Protein AF-A0A3B9K850-F1 (afdb_monomer)

Nearest PDB structures (foldseek):
  7ap4-assembly1_A  TM=9.926E-01  e=2.010E-06  Thermus thermophilus HB8
  7ap4-assembly1_B  TM=9.863E-01  e=1.876E-06  Thermus thermophilus HB8
  6hhx-assembly1_A  TM=9.988E-01  e=4.599E-06  Thermus thermophilus
  1l0w-assembly1_B  TM=9.846E-01  e=7.987E-06  Thermus thermophilus
  6wom-assembly2_C  TM=9.303E-01  e=1.551E-04  Elizabethkingia anophelis

pLDDT: mean 94.31, std 5.69, range [70.44, 98.44]

Mean predicted aligned error: 3.87 Å

Radius of gyration: 15.16 Å; Cα contacts (8 Å, |Δi|>4): 63; chains: 1; bounding box: 31×38×32 Å

Sequence (67 aa):
DRYFQLARCYRDEDLRADRQPEFTQIDMELSFVDVDDVIDVNERYLKTLFKEVLGLDVPTPIQRMTW

Foldseek 3Di:
DKDWDFDKDADPDPCPDPDDRIDTDTDMDDPPDDPVVVLVVVQVVVQVCCCVPPVDGDDPDDDDDDD

Secondary structure (DSSP, 8-state):
-EEEEEEEEE--S---TT--SEEEEEEEEESS--HHHHHHHHHHHHHHHHHHHH-----SSPPP---

Structure (mmCIF, N/CA/C/O backbone):
data_AF-A0A3B9K850-F1
#
_entry.id   AF-A0A3B9K850-F1
#
loop_
_atom_site.group_PDB
_atom_site.id
_atom_site.type_symbol
_atom_site.label_atom_id
_atom_site.label_alt_id
_atom_site.label_comp_id
_atom_site.label_asym_id
_atom_site.label_entity_id
_atom_site.label_seq_id
_atom_site.pdbx_PDB_ins_code
_atom_site.Cartn_x
_atom_site.Cartn_y
_atom_site.Cartn_z
_atom_site.occupancy
_atom_site.B_iso_or_equiv
_atom_site.auth_seq_id
_atom_site.auth_comp_id
_atom_site.auth_asym_id
_atom_site.auth_atom_id
_atom_site.pdbx_PDB_model_num
ATOM 1 N N . ASP A 1 1 ? 4.540 -16.263 -2.092 1.00 79.25 1 ASP A N 1
ATOM 2 C CA . ASP A 1 1 ? 5.430 -15.546 -1.163 1.00 79.25 1 ASP A CA 1
ATOM 3 C C . ASP A 1 1 ? 4.870 -14.141 -0.954 1.00 79.25 1 ASP A C 1
ATOM 5 O O . ASP A 1 1 ? 4.040 -13.735 -1.767 1.00 79.25 1 ASP A O 1
ATOM 9 N N . ARG A 1 2 ? 5.199 -13.451 0.143 1.00 85.75 2 ARG A N 1
ATOM 10 C CA . ARG A 1 2 ? 4.664 -12.109 0.450 1.00 85.75 2 ARG A CA 1
ATOM 11 C C . ARG A 1 2 ? 5.731 -11.220 1.083 1.00 85.75 2 ARG A C 1
ATOM 13 O O . ARG A 1 2 ? 6.400 -11.642 2.021 1.00 85.75 2 ARG A O 1
ATOM 20 N N . TYR A 1 3 ? 5.828 -9.986 0.608 1.00 94.25 3 TYR A N 1
ATOM 21 C CA . TYR A 1 3 ? 6.748 -8.962 1.098 1.00 94.25 3 TYR A CA 1
ATOM 22 C C . TYR A 1 3 ? 5.978 -7.723 1.571 1.00 94.25 3 TYR A C 1
ATOM 24 O O . TYR A 1 3 ? 4.917 -7.402 1.034 1.00 94.25 3 TYR A O 1
ATOM 32 N N . PHE A 1 4 ? 6.514 -7.049 2.590 1.00 95.88 4 PHE A N 1
ATOM 33 C CA . PHE A 1 4 ? 5.990 -5.804 3.146 1.00 95.88 4 PHE A CA 1
ATOM 34 C C . PHE A 1 4 ? 7.148 -4.924 3.624 1.00 95.88 4 PHE A C 1
ATOM 36 O O . PHE A 1 4 ? 8.039 -5.410 4.326 1.00 95.88 4 PHE A O 1
ATOM 43 N N . GLN A 1 5 ? 7.098 -3.626 3.330 1.00 97.12 5 GLN A N 1
ATOM 44 C CA . GLN A 1 5 ? 8.049 -2.648 3.848 1.00 97.12 5 GLN A CA 1
ATOM 45 C C . GLN A 1 5 ? 7.406 -1.271 4.048 1.00 97.12 5 GLN A C 1
ATOM 47 O O . GLN A 1 5 ? 6.656 -0.780 3.213 1.00 97.12 5 GLN A O 1
ATOM 52 N N . LEU A 1 6 ? 7.773 -0.597 5.141 1.00 96.88 6 LEU A N 1
ATOM 53 C CA . LEU A 1 6 ? 7.610 0.853 5.252 1.00 96.88 6 LEU A CA 1
ATOM 54 C C . LEU A 1 6 ? 8.782 1.516 4.527 1.00 96.88 6 LEU A C 1
ATOM 56 O O . LEU A 1 6 ? 9.872 1.669 5.081 1.00 96.88 6 LEU A O 1
ATOM 60 N N . ALA A 1 7 ? 8.584 1.814 3.249 1.00 97.50 7 ALA A N 1
ATOM 61 C CA . ALA A 1 7 ? 9.627 2.285 2.359 1.00 97.50 7 ALA A CA 1
ATOM 62 C C . ALA A 1 7 ? 9.756 3.806 2.416 1.00 97.50 7 ALA A C 1
ATOM 64 O O . ALA A 1 7 ? 8.759 4.531 2.434 1.00 97.50 7 ALA A O 1
ATOM 65 N N . ARG A 1 8 ? 11.002 4.292 2.406 1.00 97.00 8 ARG A N 1
ATOM 66 C CA . ARG A 1 8 ? 11.286 5.705 2.182 1.00 97.00 8 ARG A CA 1
ATOM 67 C 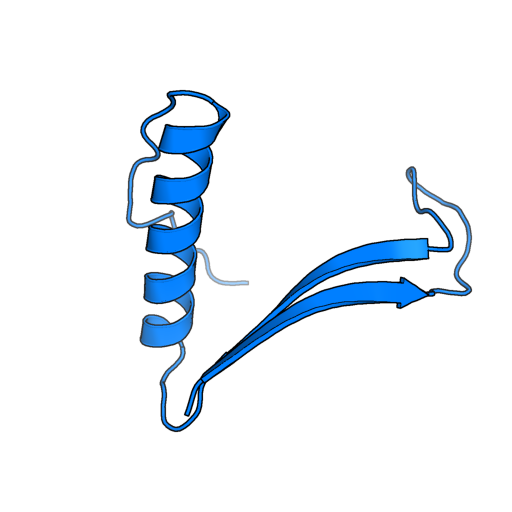C . ARG A 1 8 ? 11.596 5.945 0.715 1.00 97.00 8 ARG A C 1
ATOM 69 O O . ARG A 1 8 ? 12.472 5.291 0.155 1.00 97.00 8 ARG A O 1
ATOM 76 N N . CYS A 1 9 ? 10.880 6.885 0.115 1.00 96.94 9 CYS A N 1
ATOM 77 C CA . CYS A 1 9 ? 10.932 7.160 -1.311 1.00 96.94 9 CYS A CA 1
ATOM 78 C C . CYS A 1 9 ? 11.395 8.594 -1.547 1.00 96.94 9 CYS A C 1
ATOM 80 O O . CYS A 1 9 ? 10.947 9.508 -0.855 1.00 96.94 9 CYS A O 1
ATOM 82 N N . TYR A 1 10 ? 12.248 8.774 -2.553 1.00 94.44 10 TYR A N 1
ATOM 83 C CA . TYR A 1 10 ? 12.773 10.070 -2.970 1.00 94.44 10 TYR A CA 1
ATOM 84 C C . TYR A 1 10 ? 12.310 10.376 -4.396 1.00 94.44 10 TYR A C 1
ATOM 86 O O . TYR A 1 10 ? 12.337 9.490 -5.253 1.00 94.44 10 TYR A O 1
ATOM 94 N N . ARG A 1 11 ? 11.876 11.611 -4.657 1.00 92.88 11 ARG A N 1
ATOM 95 C CA . ARG A 1 11 ? 11.507 12.103 -5.992 1.00 92.88 11 ARG A CA 1
ATOM 96 C C . ARG A 1 11 ? 12.055 13.508 -6.201 1.00 92.88 11 ARG A C 1
ATOM 98 O O . ARG A 1 11 ? 11.783 14.402 -5.408 1.00 92.88 11 ARG A O 1
ATOM 105 N N . ASP A 1 12 ? 12.787 13.683 -7.294 1.00 89.62 12 ASP A N 1
ATOM 106 C CA . ASP A 1 12 ? 13.293 14.978 -7.753 1.00 89.62 12 ASP A CA 1
ATOM 107 C C . ASP A 1 12 ? 12.366 15.518 -8.854 1.00 89.62 12 ASP A C 1
ATOM 109 O O . ASP A 1 12 ? 12.640 15.422 -10.049 1.00 89.62 12 ASP A O 1
ATOM 113 N N . GLU A 1 13 ? 11.184 15.968 -8.436 1.00 85.31 13 GLU A N 1
ATOM 114 C CA . GLU A 1 13 ? 10.143 16.534 -9.297 1.00 85.31 13 GLU A CA 1
ATOM 115 C C . GLU A 1 13 ? 9.770 17.940 -8.810 1.00 85.31 13 GLU A C 1
ATOM 117 O O . GLU A 1 13 ? 9.930 18.261 -7.631 1.00 85.31 13 GLU A O 1
ATOM 122 N N . ASP A 1 14 ? 9.210 18.764 -9.705 1.00 82.00 14 ASP A N 1
ATOM 123 C CA . ASP A 1 14 ? 8.655 20.077 -9.359 1.00 82.00 14 ASP A CA 1
ATOM 124 C C . ASP A 1 14 ? 7.756 19.987 -8.107 1.00 82.00 14 ASP A C 1
ATOM 126 O O . ASP A 1 14 ? 6.757 19.256 -8.084 1.00 82.00 14 ASP A O 1
ATOM 130 N N . LEU A 1 15 ? 8.070 20.792 -7.086 1.00 70.44 15 LEU A N 1
ATOM 131 C CA . LEU A 1 15 ? 7.314 20.889 -5.833 1.00 70.44 15 LEU A CA 1
ATOM 132 C C . LEU A 1 15 ? 5.984 21.623 -6.060 1.00 70.44 15 LEU A C 1
ATOM 134 O O . LEU A 1 15 ? 5.816 22.796 -5.729 1.00 70.44 15 LEU A O 1
ATOM 13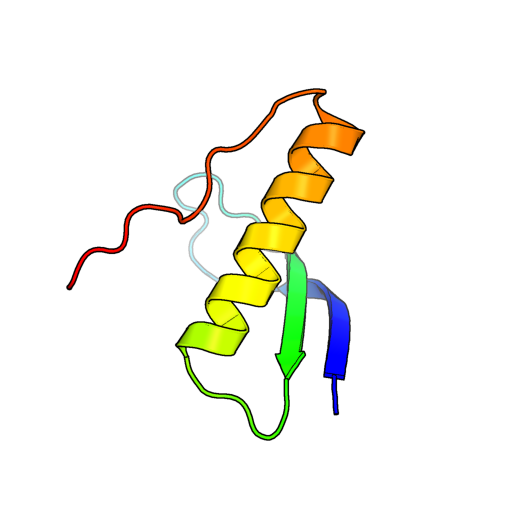8 N N . ARG A 1 16 ? 5.024 20.935 -6.677 1.00 80.75 16 ARG A N 1
ATOM 139 C CA . ARG A 1 16 ? 3.641 21.397 -6.855 1.00 80.75 16 ARG A CA 1
ATOM 140 C C . ARG A 1 16 ? 2.710 20.550 -5.988 1.00 80.75 16 ARG A C 1
ATOM 142 O O . ARG A 1 16 ? 2.947 19.359 -5.828 1.00 80.75 16 ARG A O 1
ATOM 149 N N . ALA A 1 17 ? 1.630 21.147 -5.480 1.00 80.00 17 ALA A N 1
ATOM 150 C CA . ALA A 1 17 ? 0.556 20.445 -4.760 1.00 80.00 17 ALA A CA 1
ATOM 151 C C . ALA A 1 17 ? 1.019 19.617 -3.538 1.00 80.00 17 ALA A C 1
ATOM 153 O O . ALA A 1 17 ? 0.696 18.439 -3.433 1.00 80.00 17 ALA A O 1
ATOM 154 N N . ASP A 1 18 ? 1.771 20.245 -2.626 1.00 84.31 18 ASP A N 1
ATOM 155 C CA . ASP A 1 18 ? 2.219 19.654 -1.347 1.00 84.31 18 ASP A CA 1
ATOM 156 C C . ASP A 1 18 ? 3.100 18.394 -1.482 1.00 84.31 18 ASP A C 1
ATOM 158 O O . ASP A 1 18 ? 3.224 17.570 -0.576 1.00 84.31 18 ASP A O 1
ATOM 162 N N . ARG A 1 19 ? 3.750 18.234 -2.640 1.00 87.31 19 ARG A N 1
ATOM 163 C CA . ARG A 1 19 ? 4.757 17.193 -2.847 1.00 87.31 19 ARG A CA 1
ATOM 164 C C . ARG A 1 19 ? 6.005 17.508 -2.036 1.00 87.31 19 ARG A C 1
ATOM 166 O O . ARG A 1 19 ? 6.554 18.602 -2.139 1.00 87.31 19 ARG A O 1
ATOM 173 N N . GLN A 1 20 ? 6.468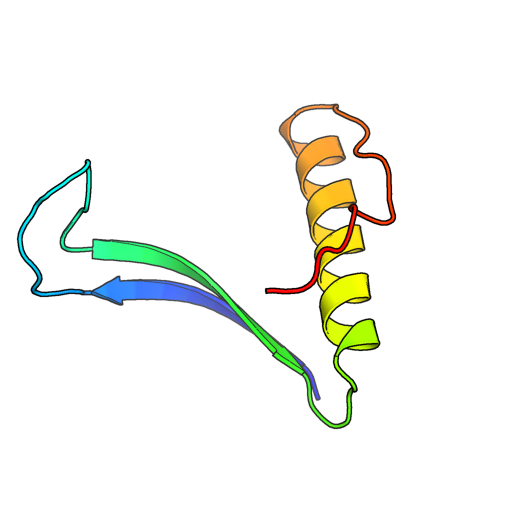 16.517 -1.286 1.00 90.06 20 GLN A N 1
ATOM 174 C CA . GLN A 1 20 ? 7.767 16.539 -0.625 1.00 90.06 20 GLN A CA 1
ATOM 175 C C . GLN A 1 20 ? 8.787 15.762 -1.473 1.00 90.06 20 GLN A C 1
ATOM 177 O O . GLN A 1 20 ? 8.413 14.741 -2.060 1.00 90.06 20 GLN A O 1
ATOM 182 N N . PRO A 1 21 ? 10.071 16.177 -1.506 1.00 90.50 21 PRO A N 1
ATOM 183 C CA . PRO A 1 21 ? 11.141 15.405 -2.148 1.00 90.50 21 PRO A CA 1
ATOM 184 C C . PRO A 1 21 ? 11.286 13.992 -1.576 1.00 90.50 21 PRO A C 1
ATOM 186 O O . PRO A 1 21 ? 11.831 13.103 -2.222 1.00 90.50 21 PRO A O 1
ATOM 189 N N . GLU A 1 22 ? 10.806 13.795 -0.349 1.00 94.38 22 GLU A N 1
ATOM 190 C CA . GLU A 1 22 ? 10.873 12.552 0.394 1.00 94.38 22 GLU A CA 1
ATOM 191 C C . GLU A 1 22 ? 9.506 12.233 1.021 1.00 94.38 22 GLU A C 1
ATOM 193 O O . GLU A 1 22 ? 8.893 13.084 1.665 1.00 94.38 22 GLU A O 1
ATOM 198 N N . PHE A 1 23 ? 9.034 10.994 0.877 1.00 95.44 23 PHE A N 1
ATOM 199 C CA . PHE A 1 23 ? 7.765 10.528 1.449 1.00 95.44 23 PHE A CA 1
ATOM 200 C C . PHE A 1 23 ? 7.831 9.039 1.810 1.00 95.44 23 PHE A C 1
ATOM 202 O O . PHE A 1 23 ? 8.748 8.324 1.405 1.00 95.44 23 PHE A O 1
ATOM 209 N N . THR A 1 24 ? 6.879 8.577 2.623 1.00 97.19 24 THR A N 1
ATOM 210 C CA . THR A 1 24 ? 6.832 7.188 3.108 1.00 97.19 24 THR A CA 1
ATOM 211 C C . THR A 1 24 ? 5.720 6.424 2.405 1.00 97.19 24 THR A C 1
ATOM 213 O O . THR A 1 24 ? 4.611 6.940 2.269 1.00 97.19 24 THR A O 1
ATOM 216 N N . GLN A 1 25 ? 6.009 5.196 1.983 1.00 97.81 25 GLN A N 1
ATOM 217 C CA . GLN A 1 25 ? 5.039 4.275 1.402 1.00 97.81 25 GLN A CA 1
ATOM 218 C C . GLN A 1 25 ? 4.929 3.005 2.242 1.00 97.81 25 GLN A C 1
ATOM 220 O O . GLN A 1 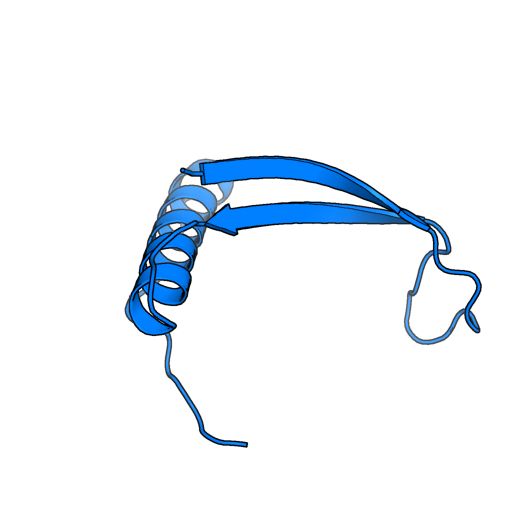25 ? 5.898 2.560 2.854 1.00 97.81 25 GLN A O 1
ATOM 225 N N . ILE A 1 26 ? 3.736 2.421 2.248 1.00 97.44 26 ILE A N 1
ATOM 226 C CA . ILE A 1 26 ? 3.547 1.015 2.588 1.00 97.44 26 ILE A CA 1
ATOM 227 C C . ILE A 1 26 ? 3.681 0.257 1.272 1.00 97.44 26 ILE A C 1
ATOM 229 O O . ILE A 1 26 ? 2.816 0.379 0.407 1.00 97.44 26 ILE A O 1
ATOM 233 N N . ASP A 1 27 ? 4.796 -0.441 1.113 1.00 97.56 27 ASP A N 1
ATOM 234 C CA . ASP A 1 27 ? 5.136 -1.197 -0.086 1.00 97.56 27 ASP A CA 1
ATOM 235 C C . ASP A 1 27 ? 4.888 -2.687 0.152 1.00 97.56 27 ASP A C 1
ATOM 237 O O . ASP A 1 27 ? 5.242 -3.219 1.209 1.00 97.56 27 ASP A O 1
ATOM 241 N N . MET A 1 28 ? 4.226 -3.352 -0.792 1.00 96.62 28 MET A N 1
ATOM 242 C CA . MET A 1 28 ? 3.757 -4.727 -0.639 1.00 96.62 28 MET A CA 1
ATOM 243 C C . MET A 1 28 ? 3.796 -5.473 -1.965 1.00 96.62 28 MET A C 1
ATOM 245 O O . MET A 1 28 ? 3.238 -5.000 -2.948 1.00 96.62 28 MET A O 1
ATOM 249 N N . GLU A 1 29 ? 4.336 -6.691 -1.938 1.00 97.25 29 GLU A N 1
ATOM 250 C CA . GLU A 1 29 ? 4.397 -7.575 -3.105 1.00 97.25 29 GLU A CA 1
ATOM 251 C C . GLU A 1 29 ? 3.859 -8.964 -2.745 1.00 97.25 29 GLU A C 1
ATOM 253 O O . GLU A 1 29 ? 4.120 -9.496 -1.659 1.00 97.25 29 GLU A O 1
ATOM 258 N N . LEU A 1 30 ? 3.099 -9.569 -3.657 1.00 96.50 30 LEU A N 1
ATOM 259 C CA . LEU A 1 30 ? 2.491 -10.885 -3.482 1.00 96.50 30 LEU A CA 1
ATOM 260 C C . LEU A 1 30 ? 2.799 -11.755 -4.705 1.00 96.50 30 LEU A C 1
ATOM 262 O O . LEU A 1 30 ? 2.638 -11.321 -5.839 1.00 96.50 30 LEU A O 1
ATOM 266 N N . SER A 1 31 ? 3.226 -13.001 -4.491 1.00 96.62 31 SER A N 1
ATOM 267 C CA . SER A 1 31 ? 3.510 -13.940 -5.591 1.00 96.62 31 SER A CA 1
ATOM 268 C C . SER A 1 31 ? 2.346 -14.892 -5.853 1.00 96.62 31 SER A C 1
ATOM 270 O O . SER A 1 31 ? 1.769 -15.407 -4.894 1.00 96.62 31 SER A O 1
ATOM 272 N N . PHE A 1 32 ? 2.123 -15.235 -7.128 1.00 96.62 32 PHE A N 1
ATOM 273 C CA . PHE A 1 32 ? 1.091 -16.182 -7.590 1.00 96.62 32 PHE A CA 1
ATOM 274 C C . PHE A 1 32 ? -0.338 -15.757 -7.223 1.00 96.62 32 PHE A C 1
ATOM 276 O O . PHE A 1 32 ? -1.122 -16.576 -6.750 1.00 96.62 32 PHE A O 1
ATOM 283 N N . VAL A 1 33 ? -0.649 -14.474 -7.407 1.00 97.19 33 VAL A N 1
ATOM 284 C CA . VAL A 1 33 ? -1.958 -13.890 -7.102 1.00 97.19 33 VAL A CA 1
ATOM 285 C C . VAL A 1 33 ? -2.526 -13.166 -8.315 1.00 97.19 33 VAL A C 1
ATOM 287 O O . VAL A 1 33 ? -1.764 -12.676 -9.153 1.00 97.19 33 VAL A O 1
ATOM 290 N N . ASP A 1 34 ? -3.848 -13.061 -8.368 1.00 97.81 34 ASP A N 1
ATOM 291 C CA . ASP A 1 34 ? -4.553 -12.250 -9.355 1.00 97.81 34 ASP A CA 1
ATOM 292 C C . ASP A 1 34 ? -4.892 -10.860 -8.782 1.00 97.81 34 ASP A C 1
ATOM 294 O O . ASP A 1 34 ? -4.689 -10.562 -7.603 1.00 97.81 34 ASP A O 1
ATOM 298 N N . VAL A 1 35 ? -5.425 -9.967 -9.622 1.00 96.31 35 VAL A N 1
ATOM 299 C CA . VAL A 1 35 ? -5.758 -8.582 -9.229 1.00 96.31 35 VAL A CA 1
ATOM 300 C C . VAL A 1 35 ? -6.733 -8.534 -8.048 1.00 96.31 35 VAL A C 1
ATOM 302 O O . VAL A 1 35 ? -6.594 -7.689 -7.161 1.00 96.31 35 VAL A O 1
ATOM 305 N N . ASP A 1 36 ? -7.710 -9.438 -8.028 1.00 96.94 36 ASP A N 1
ATOM 306 C CA . ASP A 1 36 ? -8.739 -9.469 -6.988 1.00 96.94 36 ASP A CA 1
ATOM 307 C C . ASP A 1 36 ? -8.167 -9.873 -5.624 1.00 96.94 36 ASP A C 1
ATOM 309 O O . ASP A 1 36 ? -8.580 -9.310 -4.611 1.00 96.94 36 ASP A O 1
ATOM 313 N N . ASP A 1 37 ? -7.155 -10.743 -5.593 1.00 96.94 37 ASP A N 1
ATOM 314 C CA . ASP A 1 37 ? -6.458 -11.122 -4.361 1.00 96.94 37 ASP A CA 1
ATOM 315 C C . ASP A 1 37 ? -5.688 -9.934 -3.763 1.00 96.94 37 ASP A C 1
ATOM 317 O O . ASP A 1 37 ? -5.712 -9.705 -2.550 1.00 96.94 37 ASP A O 1
ATOM 321 N N . VAL A 1 38 ? -5.006 -9.148 -4.609 1.00 96.50 38 VAL A N 1
ATOM 322 C CA . VAL A 1 38 ? -4.254 -7.961 -4.167 1.00 96.50 38 VAL A CA 1
ATOM 323 C C . VAL A 1 38 ? -5.202 -6.919 -3.576 1.00 96.50 38 VAL A C 1
ATOM 325 O O . VAL A 1 38 ? -4.9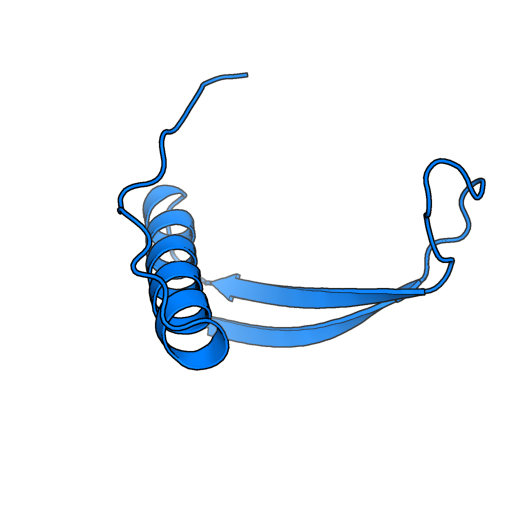12 -6.343 -2.524 1.00 96.50 38 VAL A O 1
ATOM 328 N N . ILE A 1 39 ? -6.348 -6.689 -4.220 1.00 97.00 39 ILE A N 1
ATOM 329 C CA . ILE A 1 39 ? -7.354 -5.732 -3.746 1.00 97.00 39 ILE A CA 1
ATOM 330 C C . ILE A 1 39 ? -7.959 -6.200 -2.424 1.00 97.00 39 ILE A C 1
ATOM 332 O O . ILE A 1 39 ? -7.975 -5.431 -1.469 1.00 97.00 39 ILE A O 1
ATOM 336 N N . ASP A 1 40 ? -8.372 -7.461 -2.328 1.00 97.19 40 ASP A N 1
ATOM 337 C CA . ASP A 1 40 ? -8.961 -8.043 -1.119 1.00 97.19 40 ASP A CA 1
ATOM 338 C C . ASP A 1 40 ? -8.005 -7.983 0.094 1.00 97.19 40 ASP A C 1
ATOM 340 O O . ASP A 1 40 ? -8.405 -7.646 1.215 1.00 97.19 40 ASP A O 1
ATOM 344 N N . VAL A 1 41 ? -6.703 -8.221 -0.111 1.00 96.62 41 VAL A N 1
ATOM 345 C CA . VAL A 1 41 ? -5.687 -8.019 0.939 1.00 96.62 41 VAL A CA 1
ATOM 346 C C . VAL A 1 41 ? -5.626 -6.558 1.393 1.00 96.62 41 VAL A C 1
ATOM 348 O O . VAL A 1 41 ? -5.608 -6.304 2.601 1.00 96.62 41 VAL A O 1
ATOM 351 N N . ASN A 1 42 ? -5.626 -5.605 0.460 1.00 97.00 42 ASN A N 1
ATOM 352 C CA . ASN A 1 42 ? -5.569 -4.179 0.778 1.00 97.00 42 ASN A CA 1
ATOM 353 C C . ASN A 1 42 ? -6.856 -3.669 1.448 1.00 97.00 42 ASN A C 1
ATOM 355 O O . ASN A 1 42 ? -6.781 -2.882 2.389 1.00 97.00 42 ASN A O 1
ATOM 359 N N . GLU A 1 43 ? -8.033 -4.141 1.037 1.00 97.94 43 GLU A N 1
ATOM 360 C CA . GLU A 1 43 ? -9.311 -3.769 1.655 1.00 97.94 43 GLU A CA 1
ATOM 361 C C . GLU A 1 43 ? -9.388 -4.214 3.116 1.00 97.9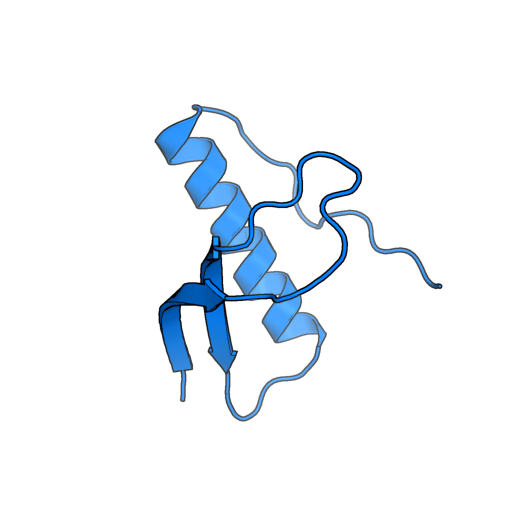4 43 GLU A C 1
ATOM 363 O O . GLU A 1 43 ? -9.753 -3.423 3.992 1.00 97.94 43 GLU A O 1
ATOM 368 N N . ARG A 1 44 ? -8.982 -5.457 3.411 1.00 97.44 44 ARG A N 1
ATOM 369 C CA . ARG A 1 44 ? -8.883 -5.935 4.797 1.00 97.44 44 ARG A CA 1
ATOM 370 C C . ARG A 1 44 ? -7.861 -5.146 5.602 1.00 97.44 44 ARG A C 1
ATOM 372 O O . ARG A 1 44 ? -8.136 -4.814 6.752 1.00 97.44 44 ARG A O 1
ATOM 379 N N . TYR A 1 45 ? -6.705 -4.846 5.011 1.00 96.88 45 TYR A N 1
ATOM 380 C CA . TYR A 1 45 ? -5.679 -4.029 5.653 1.00 96.88 45 TYR A CA 1
ATOM 381 C C . TYR A 1 45 ? -6.228 -2.650 6.042 1.00 96.88 45 TYR A C 1
ATOM 383 O O . TYR A 1 45 ? -6.134 -2.264 7.206 1.00 96.88 45 TYR A O 1
ATOM 391 N N . LEU A 1 46 ? -6.870 -1.946 5.105 1.00 97.31 46 LEU A N 1
ATOM 392 C CA . LEU A 1 46 ? -7.465 -0.633 5.351 1.00 97.31 46 LEU A CA 1
ATOM 393 C C . LEU A 1 46 ? -8.572 -0.698 6.403 1.00 97.31 46 LEU A C 1
ATOM 395 O O . LEU A 1 46 ? -8.602 0.137 7.305 1.00 97.31 46 LEU A O 1
ATOM 399 N N . LYS A 1 47 ? -9.452 -1.704 6.338 1.00 98.19 47 LYS A N 1
ATOM 400 C CA . LYS A 1 47 ? -10.509 -1.888 7.336 1.00 98.19 47 LYS A CA 1
ATOM 401 C C . LYS A 1 47 ? -9.936 -2.043 8.745 1.00 98.19 47 LYS A C 1
ATOM 403 O O . LYS A 1 47 ? -10.400 -1.369 9.663 1.00 98.19 47 LYS A O 1
ATOM 408 N N . THR A 1 48 ? -8.917 -2.886 8.913 1.00 98.06 48 THR A N 1
ATOM 409 C CA . THR A 1 48 ? -8.242 -3.074 10.204 1.00 98.06 48 THR A CA 1
ATOM 410 C C . THR A 1 48 ? -7.540 -1.795 10.652 1.00 98.06 48 TH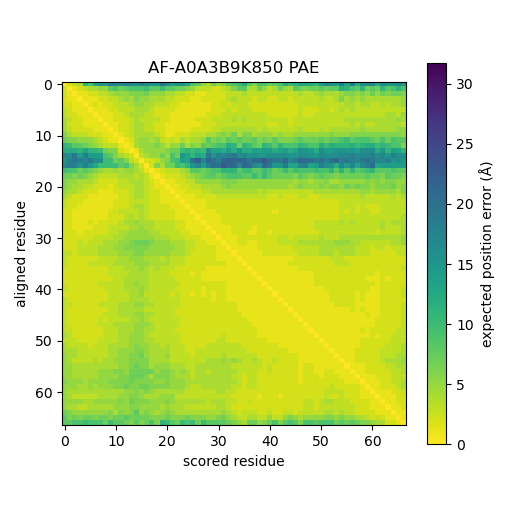R A C 1
ATOM 412 O O . THR A 1 48 ? -7.764 -1.345 11.772 1.00 98.06 48 THR A O 1
ATOM 415 N N . LEU A 1 49 ? -6.768 -1.152 9.770 1.00 97.62 49 LEU A N 1
ATOM 416 C CA . LEU A 1 49 ? -6.032 0.076 10.077 1.00 97.62 49 LEU A CA 1
ATOM 417 C C . LEU A 1 49 ? -6.963 1.189 10.575 1.00 97.62 49 LEU A C 1
ATOM 419 O O . LEU A 1 49 ? -6.714 1.796 11.614 1.00 97.62 49 LEU A O 1
ATOM 423 N N . PHE A 1 50 ? -8.054 1.447 9.853 1.00 98.19 50 PHE A N 1
ATOM 424 C CA . PHE A 1 50 ? -9.017 2.481 10.229 1.00 98.19 50 PHE A CA 1
ATOM 425 C C . PHE A 1 50 ? -9.738 2.137 11.529 1.00 98.19 50 PHE A C 1
ATOM 427 O O . PHE A 1 50 ? -9.970 3.027 12.353 1.00 98.19 50 PHE A O 1
ATOM 434 N N . LYS A 1 51 ? -10.056 0.857 11.746 1.00 98.31 51 LYS A N 1
ATOM 435 C CA . LYS A 1 51 ? -10.700 0.425 12.982 1.00 98.31 51 LYS A CA 1
ATOM 436 C C . LYS A 1 51 ? -9.790 0.603 14.189 1.00 98.31 51 LYS A C 1
ATOM 438 O O . LYS A 1 51 ? -10.251 1.100 15.213 1.00 98.31 51 LYS A O 1
ATOM 443 N N . GLU A 1 52 ? -8.526 0.215 14.073 1.00 98.44 52 GLU A N 1
ATOM 444 C CA . GLU A 1 52 ? -7.568 0.241 15.180 1.00 98.44 52 GLU A CA 1
ATOM 445 C C . GLU A 1 52 ? -7.061 1.651 15.487 1.00 98.44 52 GLU A C 1
ATOM 447 O O . GLU A 1 52 ? -6.957 2.022 16.654 1.00 98.44 52 GLU A O 1
ATOM 452 N N . VAL A 1 53 ? -6.775 2.454 14.459 1.00 98.25 53 VAL A N 1
ATOM 453 C CA . VAL A 1 53 ? -6.166 3.782 14.636 1.00 98.25 53 VAL A CA 1
ATOM 454 C C . VAL A 1 53 ? -7.217 4.873 14.839 1.00 98.25 53 VAL A C 1
ATOM 456 O O . VAL A 1 53 ? -6.998 5.795 15.621 1.00 98.25 53 VAL A O 1
ATOM 459 N N . LEU A 1 54 ? -8.357 4.786 14.145 1.00 98.00 54 LEU A N 1
ATOM 460 C CA . LEU A 1 54 ? -9.385 5.837 14.137 1.00 98.00 54 LEU A CA 1
ATOM 461 C C . LEU A 1 54 ? -10.720 5.398 14.757 1.00 98.00 54 LEU A C 1
ATOM 463 O O . LEU A 1 54 ? -11.613 6.227 14.920 1.00 98.00 54 LEU A O 1
ATOM 467 N N . GLY A 1 55 ? -10.897 4.115 15.093 1.00 98.06 55 GLY A N 1
ATOM 468 C CA . GLY A 1 55 ? -12.164 3.586 15.616 1.00 98.06 55 GLY A CA 1
ATOM 469 C C . GLY A 1 55 ? -13.280 3.455 14.571 1.00 98.06 55 GLY A C 1
ATOM 470 O O . GLY A 1 55 ? -14.400 3.071 14.920 1.00 98.06 55 GLY A O 1
ATOM 471 N N . LEU A 1 56 ? -12.991 3.747 13.300 1.00 98.00 56 LEU A N 1
ATOM 472 C CA . LEU A 1 56 ? -13.966 3.792 12.210 1.00 98.00 56 LEU A CA 1
ATOM 473 C C . LEU A 1 56 ? -14.145 2.415 11.567 1.00 98.00 56 LEU A C 1
ATOM 475 O O . LEU A 1 56 ? -13.178 1.690 11.356 1.00 98.00 56 LEU A O 1
ATOM 479 N N . ASP A 1 57 ? -15.386 2.060 11.235 1.00 96.88 57 ASP A N 1
ATOM 480 C CA . ASP A 1 57 ? -15.675 0.856 10.453 1.00 96.88 57 ASP A CA 1
ATOM 481 C C . ASP A 1 57 ? -15.790 1.227 8.972 1.00 96.88 57 ASP A C 1
ATOM 483 O O . ASP A 1 57 ? -16.659 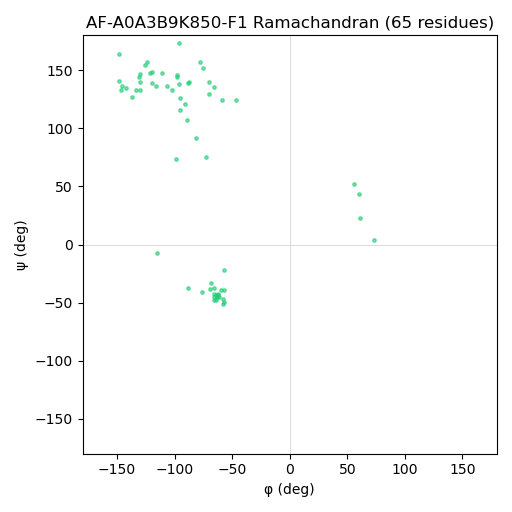2.013 8.587 1.00 96.88 57 ASP A O 1
ATOM 487 N N . VAL A 1 58 ? -14.878 0.701 8.155 1.00 96.25 58 VAL A N 1
ATOM 488 C CA . VAL A 1 58 ? -14.846 0.961 6.714 1.00 96.25 58 VAL A CA 1
ATOM 489 C C . VAL A 1 58 ? -15.671 -0.114 5.997 1.00 96.25 58 VAL A C 1
ATOM 491 O O . VAL A 1 58 ? -15.348 -1.306 6.108 1.00 96.25 58 VAL A O 1
ATOM 494 N N . PRO A 1 59 ? -16.724 0.267 5.246 1.00 95.94 59 PRO A N 1
ATOM 495 C CA . PRO A 1 59 ? -17.497 -0.686 4.466 1.00 95.94 59 PRO A CA 1
ATOM 496 C C . PRO A 1 59 ? -16.635 -1.271 3.343 1.00 95.94 59 PRO A C 1
ATOM 498 O O . PRO A 1 59 ? -15.916 -0.558 2.649 1.00 95.94 59 PRO A O 1
ATOM 501 N N . THR A 1 60 ? -16.722 -2.586 3.181 1.00 95.69 60 THR A N 1
ATOM 502 C CA . THR A 1 60 ? -16.014 -3.372 2.161 1.00 95.69 60 THR A CA 1
ATOM 503 C C . THR A 1 60 ? -17.031 -4.291 1.464 1.00 95.69 60 THR A C 1
ATOM 505 O O . THR A 1 60 ? -17.966 -4.746 2.136 1.00 95.69 60 THR A O 1
ATOM 508 N N . PRO A 1 61 ? -16.907 -4.547 0.146 1.00 96.69 61 PRO A N 1
ATOM 509 C CA . PRO A 1 61 ? -15.818 -4.104 -0.730 1.00 96.69 61 PRO A CA 1
ATOM 510 C C . PRO A 1 61 ? -15.902 -2.615 -1.101 1.00 96.69 61 PRO A C 1
ATOM 512 O O . PRO A 1 61 ? -16.984 -2.025 -1.132 1.00 96.69 61 PRO A O 1
ATOM 515 N N . ILE A 1 62 ? -14.752 -1.998 -1.366 1.00 96.69 62 ILE A N 1
ATOM 516 C CA . ILE A 1 62 ? -14.652 -0.618 -1.847 1.00 96.69 62 ILE A CA 1
ATOM 517 C C . ILE A 1 62 ? -15.172 -0.577 -3.292 1.00 96.69 62 ILE A C 1
ATOM 519 O O . ILE A 1 62 ? -14.925 -1.480 -4.092 1.00 96.69 62 ILE A O 1
ATOM 523 N N . GLN A 1 63 ? -15.918 0.473 -3.650 1.00 96.56 63 GLN A N 1
ATOM 524 C CA . GLN A 1 63 ? -16.468 0.616 -5.000 1.00 96.56 63 GLN A CA 1
ATOM 525 C C . GLN A 1 63 ? -15.349 0.637 -6.054 1.00 96.56 63 GLN A C 1
ATOM 527 O O . GLN A 1 63 ? -14.465 1.493 -6.023 1.00 96.56 63 GLN A O 1
ATOM 532 N N . ARG A 1 64 ? -15.437 -0.269 -7.034 1.00 95.50 64 ARG A N 1
ATOM 533 C CA . ARG A 1 64 ? -14.521 -0.342 -8.182 1.00 95.50 64 ARG A CA 1
ATOM 534 C C . ARG A 1 64 ? -15.124 0.385 -9.381 1.00 95.50 64 ARG A C 1
ATOM 536 O O . ARG A 1 64 ? -16.316 0.260 -9.653 1.00 95.50 64 ARG A O 1
ATOM 543 N N . MET A 1 65 ? -14.296 1.135 -10.101 1.00 95.94 65 MET A N 1
ATOM 544 C CA . MET A 1 65 ? -14.665 1.845 -11.328 1.00 95.94 65 MET A CA 1
ATOM 545 C C . MET A 1 65 ? -13.643 1.527 -12.418 1.00 95.94 65 MET A C 1
ATOM 547 O O . MET A 1 65 ? -12.466 1.323 -12.118 1.00 95.94 65 MET A O 1
ATOM 551 N N . THR A 1 66 ? -14.091 1.464 -13.670 1.00 94.62 66 THR A N 1
ATOM 552 C CA . THR A 1 66 ? -13.191 1.373 -14.827 1.00 94.62 66 THR A CA 1
ATOM 553 C C . THR A 1 66 ? -12.592 2.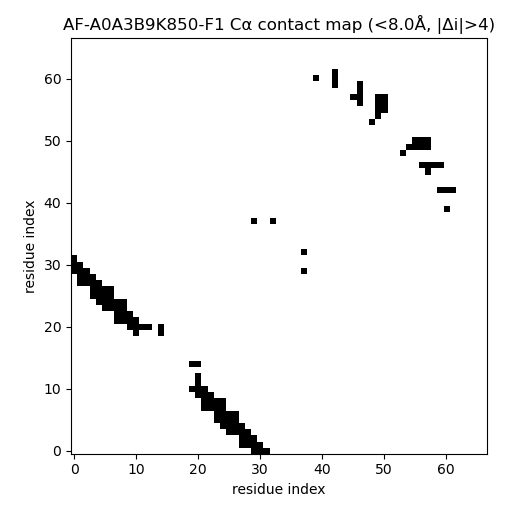745 -15.135 1.00 94.62 66 THR A C 1
ATOM 555 O O . THR A 1 66 ? -13.168 3.761 -14.742 1.00 94.62 66 THR A O 1
ATOM 558 N N . TRP A 1 67 ? -11.444 2.760 -15.817 1.00 86.06 67 TRP A N 1
ATOM 559 C CA . TRP A 1 67 ? -10.810 3.990 -16.305 1.00 86.06 67 TRP A CA 1
ATOM 560 C C . TRP A 1 67 ? -11.667 4.697 -17.359 1.00 86.06 67 TRP A C 1
ATOM 562 O O . TRP A 1 67 ? -12.315 3.977 -18.157 1.00 86.06 67 TRP A O 1
#

Solvent-accessible surface area (backbone atoms only — not comparable to full-atom values): 4394 Å² total; per-residue (Å²): 97,79,49,76,42,84,40,82,44,77,49,99,64,86,76,56,92,90,52,60,55,59,49,77,43,85,44,74,50,73,54,96,68,56,73,67,55,57,50,53,54,50,53,54,48,50,31,51,51,36,34,74,77,71,69,40,86,60,79,75,82,71,90,82,79,84,134